Protein AF-A0A7L1NWR3-F1 (afdb_monomer_lite)

Foldseek 3Di:
DAADKAWPVVCVPDPDNLQWDWLDDPPPGIIIGGPPPPDDPVSPQAAALPFQKDWDFDDDPDDPSRDTDTDIDGPDDDDVPGGHHDHRDPVCLVPCLVPDFDDNPDPSGPGHD

InterPro domains:
  IPR001214 SET domain [PF00856] (2-89)
  IPR001214 SET domain [PS50280] (1-89)
  IPR001214 SET domain [SM00317] (1-95)
  IPR043550 Histone-lysine N-methyltransferase EHMT1/EHMT2 [PTHR46307] (1-113)
  IPR046341 SET domain superfamily [G3DSA:2.170.270.10] (1-113)
  IPR046341 SET domain superfamily [SSF82199] (1-110)

Organism: Rhinopomastus cyanomelas (NCBI:txid113115)

Secondary structure (DSSP, 8-state):
--EEEEEHHHHTT-S--TTEEE---TTS--EEEEEEEEE-GGGGPEE-SS-SEEEEEE-SS---TTSPEEEEEESS---TTPPPEE---HHHHHHHTTT-------TT-SS--

Radius of gyration: 14.72 Å; chains: 1; bounding box: 40×34×35 Å

pLDDT: mean 94.99, std 6.22, range [67.38, 98.81]

Structure (mmCIF, N/CA/C/O backbone):
data_AF-A0A7L1NWR3-F1
#
_entry.id   AF-A0A7L1NWR3-F1
#
loop_
_atom_site.group_PDB
_atom_site.id
_atom_site.type_symbol
_atom_site.label_atom_id
_atom_site.label_alt_id
_atom_site.label_comp_id
_atom_site.label_asym_id
_atom_site.label_entity_id
_atom_site.label_seq_id
_atom_site.pdbx_PDB_ins_code
_atom_site.Cartn_x
_atom_site.Cartn_y
_atom_site.Cartn_z
_atom_site.occupancy
_atom_site.B_iso_or_equiv
_atom_site.auth_seq_id
_atom_site.auth_comp_id
_atom_site.auth_asym_id
_atom_site.auth_atom_id
_atom_site.pdbx_PDB_model_num
ATOM 1 N N . TYR A 1 1 ? -3.320 -3.914 -5.971 1.00 96.50 1 TYR A N 1
ATOM 2 C CA . TYR A 1 1 ? -2.590 -2.700 -6.339 1.00 96.50 1 TYR A CA 1
ATOM 3 C C . TYR A 1 1 ? -2.146 -2.804 -7.788 1.00 96.50 1 TYR A C 1
ATOM 5 O O . TYR A 1 1 ? -1.543 -3.813 -8.137 1.00 96.50 1 TYR A O 1
ATOM 13 N N . VAL A 1 2 ? -2.531 -1.854 -8.645 1.00 98.31 2 VAL A N 1
ATOM 14 C CA . VAL A 1 2 ? -2.147 -1.827 -10.072 1.00 98.31 2 VAL A CA 1
ATOM 15 C C . VAL A 1 2 ? -1.545 -0.467 -10.394 1.00 98.31 2 VAL A C 1
ATOM 17 O O . VAL A 1 2 ? -2.147 0.544 -10.033 1.00 98.31 2 VAL A O 1
ATOM 20 N N . GLY A 1 3 ? -0.422 -0.476 -11.111 1.00 98.31 3 GLY A N 1
ATOM 21 C CA . GLY A 1 3 ? 0.257 0.708 -11.622 1.00 98.31 3 GLY A CA 1
ATOM 22 C C . GLY A 1 3 ? 1.421 0.359 -12.553 1.00 98.31 3 GLY A C 1
ATOM 23 O O . GLY A 1 3 ? 1.483 -0.760 -13.067 1.00 98.31 3 GLY A O 1
ATOM 24 N N . GLU A 1 4 ? 2.307 1.322 -12.779 1.00 98.25 4 GLU A N 1
ATOM 25 C CA . GLU A 1 4 ? 3.548 1.190 -13.548 1.00 98.25 4 GLU A CA 1
ATOM 26 C C . GLU A 1 4 ? 4.575 0.358 -12.759 1.00 98.25 4 GLU A C 1
ATOM 28 O O . GLU A 1 4 ? 4.807 0.615 -11.583 1.00 98.25 4 GLU A O 1
ATOM 33 N N . LEU A 1 5 ? 5.176 -0.663 -13.376 1.00 97.50 5 LEU A N 1
ATOM 34 C CA . LEU A 1 5 ? 6.260 -1.435 -12.755 1.00 97.50 5 LEU A CA 1
ATOM 35 C C . LEU A 1 5 ? 7.594 -0.734 -13.010 1.00 97.50 5 LEU A C 1
ATOM 37 O O . LEU A 1 5 ? 7.993 -0.599 -14.167 1.00 97.50 5 LEU A O 1
ATOM 41 N N . ILE A 1 6 ? 8.286 -0.348 -11.940 1.00 96.88 6 ILE A N 1
ATOM 42 C CA . ILE A 1 6 ? 9.578 0.348 -11.989 1.00 96.88 6 ILE A CA 1
ATOM 43 C C . ILE A 1 6 ? 10.600 -0.330 -11.068 1.00 96.88 6 ILE A C 1
ATOM 45 O O . ILE A 1 6 ? 10.232 -1.059 -10.145 1.00 96.88 6 ILE A O 1
ATOM 49 N N . SER A 1 7 ? 11.891 -0.133 -11.333 1.00 95.06 7 SER A N 1
ATOM 50 C CA . SER A 1 7 ? 12.960 -0.551 -10.418 1.00 95.06 7 SER A CA 1
ATOM 51 C C . SER A 1 7 ? 13.075 0.412 -9.234 1.00 95.06 7 SER A C 1
ATOM 53 O O . SER A 1 7 ? 12.672 1.567 -9.339 1.00 95.06 7 SER A O 1
ATOM 55 N N . ASP A 1 8 ? 13.689 -0.035 -8.138 1.00 91.25 8 ASP A N 1
ATOM 56 C CA . ASP A 1 8 ? 13.994 0.826 -6.980 1.00 91.25 8 ASP A CA 1
ATOM 57 C C . ASP A 1 8 ? 14.850 2.051 -7.381 1.00 91.25 8 ASP A C 1
ATOM 59 O O . ASP A 1 8 ? 14.548 3.177 -7.007 1.00 91.25 8 ASP A O 1
ATOM 63 N N . ALA A 1 9 ? 15.820 1.873 -8.291 1.00 92.81 9 ALA A N 1
ATOM 64 C CA . ALA A 1 9 ? 16.630 2.978 -8.819 1.00 92.81 9 ALA A CA 1
ATOM 65 C C . ALA A 1 9 ? 15.825 4.031 -9.612 1.00 92.81 9 ALA A C 1
ATOM 67 O O . ALA A 1 9 ? 16.196 5.202 -9.629 1.00 92.81 9 ALA A O 1
ATOM 68 N N . GLU A 1 10 ? 14.749 3.625 -10.295 1.00 95.81 10 GLU A N 1
ATOM 69 C CA . GLU A 1 10 ? 13.832 4.560 -10.964 1.00 95.81 10 GLU A CA 1
ATOM 70 C C . GLU A 1 10 ? 12.882 5.214 -9.951 1.00 95.81 10 GLU A C 1
ATOM 72 O O . GLU A 1 10 ? 12.540 6.384 -10.097 1.00 95.81 10 GLU A O 1
ATOM 77 N N . ALA A 1 11 ? 12.477 4.488 -8.904 1.00 94.75 11 ALA A N 1
ATOM 78 C CA . ALA A 1 11 ? 11.654 5.035 -7.830 1.00 94.75 11 ALA A CA 1
ATOM 79 C C . ALA A 1 11 ? 12.379 6.165 -7.076 1.00 94.75 11 ALA A C 1
ATOM 81 O O . ALA A 1 11 ? 11.775 7.204 -6.819 1.00 94.75 11 ALA A O 1
ATOM 82 N N . ASP A 1 12 ? 13.681 6.011 -6.813 1.00 92.69 12 ASP A N 1
ATOM 83 C CA . ASP A 1 12 ? 14.510 6.993 -6.098 1.00 92.69 12 ASP A CA 1
ATOM 84 C C . ASP A 1 12 ? 14.634 8.354 -6.804 1.00 92.69 12 ASP A C 1
ATOM 86 O O . ASP A 1 12 ? 14.903 9.371 -6.160 1.00 92.69 12 ASP A O 1
ATOM 90 N N . VAL A 1 13 ? 14.463 8.396 -8.130 1.00 96.12 13 VAL A N 1
ATOM 91 C CA . VAL A 1 13 ? 14.562 9.640 -8.915 1.00 96.12 13 VAL A CA 1
ATOM 92 C C . VAL A 1 13 ? 13.205 10.301 -9.170 1.00 96.12 13 VAL A C 1
ATOM 94 O O . VAL A 1 13 ? 13.155 11.392 -9.744 1.00 96.12 13 VAL A O 1
ATOM 97 N N . ARG A 1 14 ? 12.098 9.673 -8.755 1.00 94.38 14 ARG A N 1
ATOM 98 C CA . ARG A 1 14 ? 10.744 10.224 -8.907 1.00 9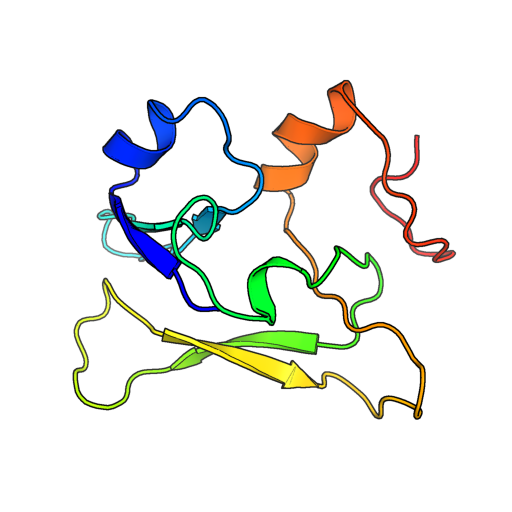4.38 14 ARG A CA 1
ATOM 99 C C . ARG A 1 14 ? 10.483 11.245 -7.799 1.00 94.38 14 ARG A C 1
ATOM 101 O O . ARG A 1 14 ? 10.662 10.964 -6.621 1.00 94.38 14 ARG A O 1
ATOM 108 N N . GLU A 1 15 ? 10.015 12.439 -8.169 1.00 92.44 15 GLU A N 1
ATOM 109 C CA . GLU A 1 15 ? 9.738 13.506 -7.190 1.00 92.44 15 GLU A CA 1
ATOM 110 C C . GLU A 1 15 ? 8.542 13.198 -6.270 1.00 92.44 15 GLU A C 1
ATOM 112 O O . GLU A 1 15 ? 8.505 13.668 -5.134 1.00 92.44 15 GLU A O 1
ATOM 117 N N . ASP A 1 16 ? 7.549 12.443 -6.757 1.00 93.12 16 ASP A N 1
ATOM 118 C CA . ASP A 1 16 ? 6.328 12.108 -6.014 1.00 93.12 16 ASP A CA 1
ATOM 119 C C . ASP A 1 16 ? 6.241 10.602 -5.749 1.00 93.12 16 ASP A C 1
ATOM 121 O O . ASP A 1 16 ? 5.773 9.820 -6.575 1.00 93.12 16 ASP A O 1
ATOM 125 N N . ASP A 1 17 ? 6.663 10.224 -4.550 1.00 94.50 17 ASP A N 1
ATOM 126 C CA . ASP A 1 17 ? 6.699 8.871 -3.995 1.00 94.50 17 ASP A CA 1
ATOM 127 C C . ASP A 1 17 ? 5.396 8.476 -3.265 1.00 94.50 17 ASP A C 1
ATOM 129 O O . ASP A 1 17 ? 5.309 7.420 -2.641 1.00 94.50 17 ASP A O 1
ATOM 133 N N . SER A 1 18 ? 4.341 9.299 -3.331 1.00 95.88 18 SER A N 1
ATOM 134 C CA . SER A 1 18 ? 3.122 9.099 -2.524 1.00 95.88 18 SER A CA 1
ATOM 135 C C . SER A 1 18 ? 2.258 7.906 -2.966 1.00 95.88 18 SER A C 1
ATOM 137 O O . SER A 1 18 ? 1.313 7.542 -2.267 1.00 95.88 18 SER A O 1
ATOM 139 N N . TYR A 1 19 ? 2.550 7.321 -4.132 1.00 97.56 19 TYR A N 1
ATOM 140 C CA . TYR A 1 19 ? 1.783 6.237 -4.760 1.00 97.56 19 TYR A CA 1
ATOM 141 C C . TYR A 1 19 ? 2.649 5.010 -5.080 1.00 97.56 19 TYR A C 1
ATOM 143 O O . TYR A 1 19 ? 2.321 4.246 -5.991 1.00 97.56 19 TYR A O 1
ATOM 151 N N . LEU A 1 20 ? 3.755 4.837 -4.355 1.00 97.25 20 LEU A N 1
ATOM 152 C CA . LEU A 1 20 ? 4.625 3.675 -4.490 1.00 97.25 20 LEU A CA 1
ATOM 153 C C . LEU A 1 20 ? 4.137 2.515 -3.618 1.00 97.25 20 LEU A C 1
ATOM 155 O O . LEU A 1 20 ? 3.677 2.702 -2.491 1.00 97.25 20 LEU A O 1
ATOM 159 N N . PHE A 1 21 ? 4.252 1.302 -4.153 1.00 96.75 21 PHE A N 1
ATOM 160 C CA . PHE A 1 21 ? 4.071 0.060 -3.414 1.00 96.75 21 PHE A CA 1
ATOM 161 C C . PHE A 1 21 ? 5.278 -0.850 -3.647 1.00 96.75 21 PHE A C 1
ATOM 163 O O . PHE A 1 21 ? 5.481 -1.334 -4.765 1.00 96.75 21 PHE A O 1
ATOM 170 N N . ASP A 1 22 ? 6.035 -1.124 -2.590 1.00 94.31 22 ASP A N 1
ATOM 171 C CA . ASP A 1 22 ? 7.262 -1.915 -2.666 1.00 94.31 22 ASP A CA 1
ATOM 172 C C . ASP A 1 22 ? 6.978 -3.409 -2.867 1.00 94.31 22 ASP A C 1
ATOM 174 O O . ASP A 1 22 ? 6.103 -4.007 -2.230 1.00 94.31 22 ASP A O 1
ATOM 178 N N . LEU A 1 23 ? 7.732 -4.038 -3.770 1.00 92.69 23 LEU A N 1
ATOM 179 C CA . LEU A 1 23 ? 7.681 -5.472 -4.050 1.00 92.69 23 LEU A CA 1
ATOM 180 C C . LEU A 1 23 ? 8.924 -6.179 -3.495 1.00 92.69 23 LEU A C 1
ATOM 182 O O . LEU A 1 23 ? 9.566 -6.937 -4.219 1.00 92.69 23 LEU A O 1
ATOM 186 N N . ASP A 1 24 ? 9.239 -5.981 -2.214 1.00 80.75 24 ASP A N 1
ATOM 187 C CA . ASP A 1 24 ? 10.423 -6.545 -1.545 1.00 80.75 24 ASP A CA 1
ATOM 188 C C . ASP A 1 24 ? 10.680 -8.008 -1.910 1.00 80.75 24 ASP A C 1
ATOM 190 O O . ASP A 1 24 ? 9.881 -8.893 -1.591 1.00 80.75 24 ASP A O 1
ATOM 194 N N . ASN A 1 25 ? 11.793 -8.311 -2.571 1.00 75.75 25 ASN A N 1
ATOM 195 C CA . ASN A 1 25 ? 12.182 -9.685 -2.871 1.00 75.75 25 ASN A CA 1
ATOM 196 C C . ASN A 1 25 ? 13.424 -10.081 -2.063 1.00 75.75 25 ASN A C 1
ATOM 198 O O . ASN A 1 25 ? 14.300 -9.263 -1.801 1.00 75.75 25 ASN A O 1
ATOM 202 N N . LYS A 1 26 ? 13.511 -11.355 -1.663 1.00 67.38 26 LYS A N 1
ATOM 203 C CA . LYS A 1 26 ? 14.619 -11.861 -0.832 1.00 67.38 26 LYS A CA 1
ATOM 204 C C . LYS A 1 26 ? 15.955 -11.926 -1.581 1.00 67.38 26 LYS A C 1
ATOM 206 O O . LYS A 1 26 ? 16.996 -12.001 -0.939 1.00 67.38 26 LYS A O 1
ATOM 211 N N . ASP A 1 27 ? 15.913 -11.870 -2.911 1.00 67.81 27 ASP A N 1
ATOM 212 C CA . ASP A 1 27 ? 17.063 -12.091 -3.794 1.00 67.81 27 ASP A CA 1
ATOM 213 C C . ASP A 1 27 ? 17.772 -10.792 -4.232 1.00 67.81 27 ASP A C 1
ATOM 215 O O . ASP A 1 27 ? 18.605 -10.809 -5.133 1.00 67.81 27 ASP A O 1
ATOM 219 N N . GLY A 1 28 ? 17.463 -9.657 -3.594 1.00 68.56 28 GLY A N 1
ATOM 220 C CA . GLY A 1 28 ? 18.211 -8.400 -3.732 1.00 68.56 28 GLY A CA 1
ATOM 221 C C . GLY A 1 28 ? 17.760 -7.464 -4.858 1.00 68.56 28 GLY A C 1
ATOM 222 O O . GLY A 1 28 ? 17.958 -6.260 -4.733 1.00 68.56 28 GLY A O 1
ATOM 223 N N . GLU A 1 29 ? 17.109 -7.958 -5.916 1.00 76.56 29 GLU A N 1
ATOM 224 C CA . GLU A 1 29 ? 16.439 -7.086 -6.896 1.00 76.56 29 GLU A CA 1
ATOM 225 C C . GLU A 1 29 ? 15.075 -6.631 -6.357 1.00 76.56 29 GLU A C 1
ATOM 227 O O . GLU A 1 29 ? 14.151 -7.441 -6.225 1.00 76.56 29 GLU A O 1
ATOM 232 N N . VAL A 1 30 ? 14.954 -5.335 -6.055 1.00 87.31 30 VAL A N 1
ATOM 233 C CA . VAL A 1 30 ? 13.722 -4.706 -5.562 1.00 87.31 30 VAL A CA 1
ATOM 234 C C . VAL A 1 30 ? 13.059 -3.913 -6.688 1.00 87.31 30 VAL A C 1
ATOM 236 O O . VAL A 1 30 ? 13.698 -3.156 -7.422 1.00 87.31 30 VAL A O 1
ATOM 239 N N . TYR A 1 31 ? 11.754 -4.117 -6.824 1.00 94.44 31 TYR A N 1
ATOM 240 C CA . TYR A 1 31 ? 10.890 -3.398 -7.752 1.00 94.44 31 TYR A CA 1
ATOM 241 C C . TYR A 1 31 ? 9.751 -2.750 -6.976 1.00 94.44 31 TYR A C 1
ATOM 243 O O . TYR A 1 31 ? 9.389 -3.214 -5.895 1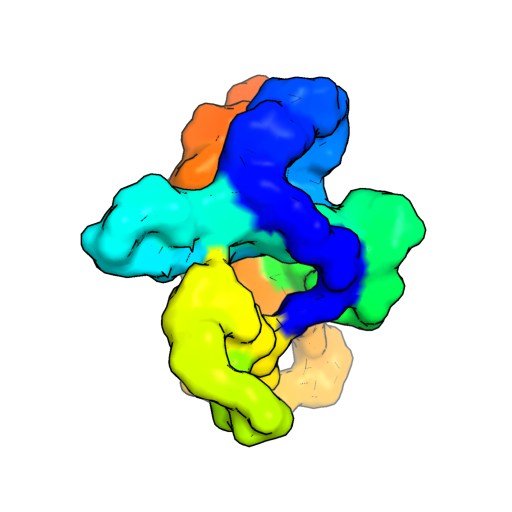.00 94.44 31 TYR A O 1
ATOM 251 N N . CYS A 1 32 ? 9.137 -1.732 -7.565 1.00 95.12 32 CYS A N 1
ATOM 252 C CA . CYS A 1 32 ? 7.971 -1.058 -7.012 1.00 95.12 32 CYS A CA 1
ATOM 253 C C . CYS A 1 32 ? 6.862 -0.973 -8.062 1.00 95.12 32 CYS A C 1
ATOM 255 O O . CYS A 1 32 ? 7.103 -0.979 -9.273 1.00 95.12 32 CYS A O 1
ATOM 257 N N . ILE A 1 33 ? 5.623 -0.887 -7.584 1.00 97.94 33 ILE A N 1
ATOM 258 C CA . ILE A 1 33 ? 4.481 -0.476 -8.398 1.00 97.94 33 ILE A CA 1
ATOM 259 C C . ILE A 1 33 ? 4.229 1.006 -8.121 1.00 97.94 33 ILE A C 1
ATOM 261 O O . ILE A 1 33 ? 3.843 1.353 -7.009 1.00 97.94 33 ILE A O 1
ATOM 265 N N . ASP A 1 34 ? 4.394 1.856 -9.130 1.00 98.31 34 ASP A N 1
ATOM 266 C CA . ASP A 1 34 ? 4.079 3.284 -9.085 1.00 98.31 34 ASP A CA 1
ATOM 267 C C . ASP A 1 34 ? 2.691 3.545 -9.687 1.00 98.31 34 ASP A C 1
ATOM 269 O O . ASP A 1 34 ? 2.459 3.373 -10.885 1.00 98.31 34 ASP A O 1
ATOM 273 N N . ALA A 1 35 ? 1.738 3.967 -8.853 1.00 98.38 35 ALA A N 1
ATOM 274 C CA . ALA A 1 35 ? 0.386 4.310 -9.286 1.00 98.38 35 ALA A CA 1
ATOM 275 C C . ALA A 1 35 ? 0.161 5.820 -9.522 1.00 98.38 35 ALA A C 1
ATOM 277 O O . ALA A 1 35 ? -0.992 6.272 -9.629 1.00 98.38 35 ALA A O 1
ATOM 278 N N . ARG A 1 36 ? 1.226 6.633 -9.593 1.00 97.69 36 ARG A N 1
ATOM 279 C CA . ARG A 1 36 ? 1.135 8.094 -9.712 1.00 97.69 36 ARG A CA 1
ATOM 280 C C . ARG A 1 36 ? 0.519 8.548 -11.029 1.00 97.69 36 ARG A C 1
ATOM 282 O O . ARG A 1 36 ? -0.374 9.403 -11.005 1.00 97.69 36 ARG A O 1
ATOM 289 N N . TYR A 1 37 ? 0.999 8.002 -12.144 1.00 97.38 37 TYR A N 1
ATOM 290 C CA . TYR A 1 37 ? 0.563 8.360 -13.500 1.00 97.38 37 TYR A CA 1
ATOM 291 C C . TYR A 1 37 ? -0.396 7.329 -14.093 1.00 97.38 37 TYR A C 1
ATOM 293 O O . TYR A 1 37 ? -1.401 7.695 -14.700 1.00 97.38 37 TYR A O 1
ATOM 301 N N . TYR A 1 38 ? -0.125 6.046 -13.855 1.00 98.19 38 TYR A N 1
ATOM 302 C CA . TYR A 1 38 ? -0.953 4.935 -14.306 1.00 98.19 38 TYR A CA 1
ATOM 303 C C . TYR A 1 38 ? -1.336 4.096 -13.100 1.00 98.19 38 TYR A C 1
ATOM 305 O O . TYR A 1 38 ? -0.468 3.564 -12.428 1.00 98.19 38 TYR A O 1
A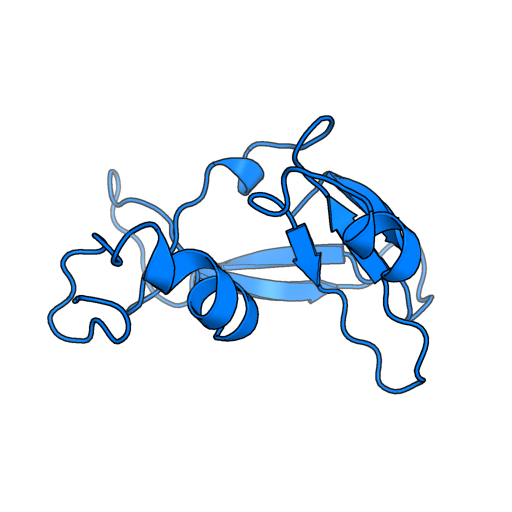TOM 313 N N . GLY A 1 39 ? -2.629 3.955 -12.818 1.00 98.12 39 GLY A N 1
ATOM 314 C CA . GLY A 1 39 ? -3.096 3.145 -11.699 1.00 98.12 39 GLY A CA 1
ATOM 315 C C . GLY A 1 39 ? -4.591 2.877 -11.760 1.00 98.12 39 GLY A C 1
ATOM 316 O O . GLY A 1 39 ? -5.319 3.521 -12.516 1.00 98.12 39 GLY A O 1
ATOM 317 N N . ASN A 1 40 ? -5.061 1.910 -10.974 1.00 98.25 40 ASN A N 1
ATOM 318 C CA . ASN A 1 40 ? -6.493 1.629 -10.846 1.00 98.25 40 ASN A CA 1
ATOM 319 C C . ASN A 1 40 ? -7.071 2.227 -9.550 1.00 98.25 40 ASN A C 1
ATOM 321 O O . ASN A 1 40 ? -6.401 2.979 -8.849 1.00 98.25 40 ASN A O 1
ATOM 325 N N . VAL A 1 41 ? -8.309 1.855 -9.202 1.00 98.50 41 VAL A N 1
ATOM 326 C CA . VAL A 1 41 ? -9.006 2.321 -7.988 1.00 98.50 41 VAL A CA 1
ATOM 327 C C . VAL A 1 41 ? -8.190 2.171 -6.696 1.00 98.50 41 VAL A C 1
ATOM 329 O O . VAL A 1 41 ? -8.365 2.965 -5.778 1.00 98.50 41 VAL A O 1
ATOM 332 N N . SER A 1 42 ? -7.259 1.212 -6.613 1.00 98.50 42 SER A N 1
ATOM 333 C CA . SER A 1 42 ? -6.496 0.997 -5.383 1.00 98.50 42 SER A CA 1
ATOM 334 C C . SER A 1 42 ? -5.568 2.151 -5.019 1.00 98.50 42 SER A C 1
ATOM 336 O O . SER A 1 42 ? -5.180 2.251 -3.863 1.00 98.50 42 SER A O 1
ATOM 338 N N . ARG A 1 43 ? -5.215 3.016 -5.977 1.00 98.38 43 ARG A N 1
ATOM 339 C CA . ARG A 1 43 ? -4.364 4.191 -5.733 1.00 98.38 43 ARG A CA 1
ATOM 340 C C . ARG A 1 43 ? -5.001 5.225 -4.797 1.00 98.38 43 ARG A C 1
ATOM 342 O O . ARG A 1 43 ? -4.318 6.129 -4.346 1.00 98.38 43 ARG A O 1
ATOM 349 N N . PHE A 1 44 ? -6.313 5.131 -4.577 1.00 98.56 44 PHE A N 1
ATOM 350 C CA . PHE A 1 44 ? -7.085 6.052 -3.740 1.00 98.56 44 PHE A CA 1
ATOM 351 C C . PHE A 1 44 ? -7.398 5.486 -2.349 1.00 98.56 44 PHE A C 1
ATOM 353 O O . PHE A 1 44 ? -8.068 6.149 -1.566 1.00 98.56 44 PHE A O 1
ATOM 360 N N . ILE A 1 45 ? -6.982 4.251 -2.058 1.00 98.69 45 ILE A N 1
ATOM 361 C CA . ILE A 1 45 ? -7.210 3.625 -0.753 1.00 98.69 45 ILE A CA 1
ATOM 362 C C . ILE A 1 45 ? -6.244 4.255 0.241 1.00 98.69 45 ILE A C 1
ATOM 364 O O . ILE A 1 45 ? -5.044 4.148 0.026 1.00 98.69 45 ILE A O 1
ATOM 368 N N . ASN A 1 46 ? -6.767 4.862 1.307 1.00 98.56 46 ASN A N 1
ATOM 369 C CA . ASN A 1 46 ? -5.980 5.551 2.324 1.00 98.56 46 ASN A CA 1
ATOM 370 C C . ASN A 1 46 ? -5.281 4.596 3.304 1.00 98.56 46 ASN A C 1
ATOM 372 O O . ASN A 1 46 ? -5.588 3.402 3.403 1.00 98.56 46 ASN A O 1
ATOM 376 N N . HIS A 1 47 ? -4.361 5.164 4.082 1.00 98.50 47 HIS A N 1
ATOM 377 C CA . HIS A 1 47 ? -3.762 4.491 5.224 1.00 98.50 47 HIS A CA 1
ATOM 378 C C . HIS A 1 47 ? -4.745 4.385 6.398 1.00 98.50 47 HIS A C 1
ATOM 380 O O . HIS A 1 47 ? -5.378 5.372 6.777 1.00 98.50 47 HIS A O 1
ATOM 386 N N . LEU A 1 48 ? -4.772 3.225 7.056 1.00 98.50 48 LEU A N 1
ATOM 387 C CA . LEU A 1 48 ? -5.377 3.046 8.377 1.00 98.50 48 LEU A CA 1
ATOM 388 C C . LEU A 1 48 ? -4.403 2.304 9.305 1.00 98.50 48 LEU A C 1
ATOM 390 O O . LEU A 1 48 ? -3.943 1.219 8.959 1.00 98.50 48 LEU A O 1
ATOM 394 N N . CYS A 1 49 ? -4.157 2.833 10.513 1.00 98.12 49 CYS A N 1
ATOM 395 C CA . CYS A 1 49 ? -3.354 2.134 11.531 1.00 98.12 49 CYS A CA 1
ATOM 396 C C . CYS A 1 49 ? -4.063 0.894 12.116 1.00 98.12 49 CYS A C 1
ATOM 398 O O . CYS A 1 49 ? -3.404 0.017 12.669 1.00 98.12 49 CYS A O 1
ATOM 400 N N . ASP A 1 50 ? -5.397 0.826 12.012 1.00 97.75 50 ASP A N 1
ATOM 401 C CA . ASP A 1 50 ? -6.204 -0.375 12.293 1.00 97.75 50 ASP A CA 1
ATOM 402 C C . ASP A 1 50 ? -6.913 -0.816 10.992 1.00 97.75 50 ASP A C 1
ATOM 404 O O . ASP A 1 50 ? -8.088 -0.496 10.775 1.00 97.75 50 ASP A O 1
ATOM 408 N N . PRO A 1 51 ? -6.172 -1.441 10.056 1.00 98.31 51 PRO A N 1
ATOM 409 C CA . PRO A 1 51 ? -6.623 -1.648 8.686 1.00 98.31 51 PRO A CA 1
ATOM 410 C C . PRO A 1 51 ? -7.695 -2.733 8.563 1.00 98.31 51 PRO A C 1
ATOM 412 O O . PRO A 1 51 ? -7.683 -3.755 9.255 1.00 98.31 51 PRO A O 1
ATOM 415 N N . ASN A 1 52 ? -8.606 -2.546 7.607 1.00 98.62 52 ASN A N 1
ATOM 416 C CA . ASN A 1 52 ? -9.659 -3.515 7.286 1.00 98.62 52 ASN A CA 1
ATOM 417 C C . ASN A 1 52 ? -9.378 -4.330 6.017 1.00 98.62 52 ASN A C 1
ATOM 419 O O . ASN A 1 52 ? -10.106 -5.285 5.734 1.00 98.62 52 ASN A O 1
ATOM 423 N N . ILE A 1 53 ? -8.302 -4.009 5.295 1.00 98.81 53 ILE A N 1
ATOM 424 C CA . ILE A 1 53 ? -7.780 -4.797 4.181 1.00 98.81 53 ILE A CA 1
ATOM 425 C C . ILE A 1 53 ? -6.273 -5.040 4.330 1.00 98.81 53 ILE A C 1
ATOM 427 O O . ILE A 1 53 ? -5.549 -4.234 4.910 1.00 98.81 53 ILE A O 1
ATOM 431 N N . ILE A 1 54 ? -5.800 -6.156 3.781 1.00 98.44 54 ILE A N 1
ATOM 432 C CA . ILE A 1 54 ? -4.391 -6.561 3.785 1.00 98.44 54 ILE A CA 1
ATOM 433 C C . ILE A 1 54 ? -3.898 -6.838 2.359 1.00 98.44 54 ILE A C 1
ATOM 435 O O . ILE A 1 54 ? -4.633 -7.446 1.570 1.00 98.44 54 ILE A O 1
ATOM 439 N N . PRO A 1 55 ? -2.676 -6.407 2.002 1.00 97.94 55 PRO A N 1
ATOM 440 C CA . PRO A 1 55 ? -2.051 -6.774 0.741 1.00 97.94 55 PRO A CA 1
ATOM 441 C C . PRO A 1 55 ? -1.511 -8.209 0.795 1.00 97.94 55 PRO A C 1
ATOM 443 O O . PRO A 1 55 ? -0.867 -8.622 1.756 1.00 97.94 55 PRO A O 1
ATOM 446 N N . VAL A 1 56 ? -1.743 -8.969 -0.271 1.00 97.19 56 VAL A N 1
ATOM 447 C CA . VAL A 1 56 ? -1.261 -10.340 -0.452 1.00 97.19 56 VAL A CA 1
ATOM 448 C C . VAL A 1 56 ? -0.573 -10.445 -1.808 1.00 97.19 56 VAL A C 1
ATOM 450 O O . VAL A 1 56 ? -1.098 -9.979 -2.823 1.00 97.19 56 VAL A O 1
ATOM 453 N N . ARG A 1 57 ? 0.604 -11.075 -1.828 1.00 95.88 57 ARG A N 1
ATOM 454 C CA . ARG A 1 57 ? 1.370 -11.351 -3.050 1.00 95.88 57 ARG A CA 1
ATOM 455 C C . ARG A 1 57 ? 0.773 -12.565 -3.755 1.00 95.88 57 ARG A C 1
ATOM 457 O O . ARG A 1 57 ? 0.624 -13.621 -3.145 1.00 95.88 57 ARG A O 1
ATOM 464 N N . VAL A 1 58 ? 0.433 -12.414 -5.030 1.00 96.62 58 VAL A N 1
ATOM 465 C CA . VAL A 1 58 ? -0.219 -13.454 -5.833 1.00 96.62 58 VAL A CA 1
ATOM 466 C C . VAL A 1 58 ? 0.495 -13.610 -7.171 1.00 96.62 58 VAL A C 1
ATOM 468 O O . VAL A 1 58 ? 0.825 -12.630 -7.839 1.00 96.62 58 VAL A O 1
ATOM 471 N N . PHE A 1 59 ? 0.675 -14.861 -7.583 1.00 96.19 59 PHE A N 1
ATOM 472 C CA . PHE A 1 59 ? 1.175 -15.248 -8.898 1.00 96.19 59 PHE A CA 1
ATOM 473 C C . PHE A 1 59 ? 0.032 -15.874 -9.694 1.00 96.19 59 PHE A C 1
ATOM 475 O O . PHE A 1 59 ? -0.757 -16.645 -9.151 1.00 96.19 59 PHE A O 1
ATOM 482 N N . LEU A 1 60 ? -0.095 -15.495 -10.965 1.00 94.06 60 LEU A N 1
ATOM 483 C CA . LEU A 1 60 ? -1.191 -15.936 -11.831 1.00 94.06 60 LEU A CA 1
ATOM 484 C C . LEU A 1 60 ? -0.623 -16.514 -13.128 1.00 94.06 60 LEU A C 1
ATOM 486 O O . LEU A 1 60 ? -0.272 -17.685 -13.180 1.00 94.06 60 LEU A O 1
ATOM 490 N N . LEU A 1 61 ? -0.498 -15.684 -14.166 1.00 95.38 61 LEU A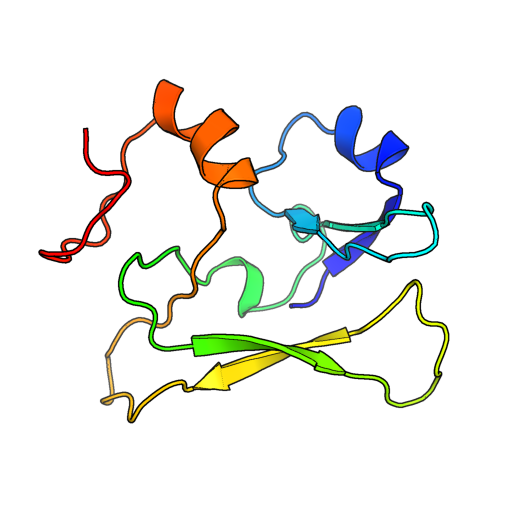 N 1
ATOM 491 C CA . LEU A 1 61 ? -0.045 -16.107 -15.497 1.00 95.38 61 LEU A CA 1
ATOM 492 C C . LEU A 1 61 ? 1.462 -16.399 -15.567 1.00 95.38 61 LEU A C 1
ATOM 494 O O . LEU A 1 61 ? 1.912 -17.073 -16.485 1.00 95.38 61 LEU A O 1
ATOM 498 N N . HIS A 1 62 ? 2.235 -15.884 -14.612 1.00 94.62 62 HIS A N 1
ATOM 499 C CA . HIS A 1 62 ? 3.666 -16.131 -14.466 1.00 94.62 62 HIS A CA 1
ATOM 500 C C . HIS A 1 62 ? 4.013 -16.311 -12.984 1.00 94.62 62 HIS A C 1
ATOM 502 O O . HIS A 1 62 ? 3.233 -15.939 -12.104 1.00 94.62 62 HIS A O 1
ATOM 508 N N . GLN A 1 63 ? 5.202 -16.862 -12.732 1.00 94.44 63 GLN A N 1
ATOM 509 C CA . GLN A 1 63 ? 5.746 -17.135 -11.395 1.00 94.44 63 GLN A CA 1
ATOM 510 C C . GLN A 1 63 ? 7.124 -16.486 -11.175 1.00 94.44 63 GLN A C 1
ATOM 512 O O . GLN A 1 63 ? 7.882 -16.917 -10.314 1.00 94.44 63 GLN A O 1
ATOM 517 N N . ASP A 1 64 ? 7.466 -15.459 -11.959 1.00 92.88 64 ASP A N 1
ATOM 518 C CA . ASP A 1 64 ? 8.650 -14.632 -11.689 1.00 92.88 64 ASP A CA 1
ATOM 519 C C . ASP A 1 64 ? 8.494 -13.927 -10.333 1.00 92.88 64 ASP A C 1
ATOM 521 O O . ASP A 1 64 ? 7.669 -13.021 -10.195 1.00 92.88 64 ASP A O 1
ATOM 525 N N . LEU A 1 65 ? 9.277 -14.369 -9.344 1.00 91.62 65 LEU A N 1
ATOM 526 C CA . LEU A 1 65 ? 9.200 -13.933 -7.948 1.00 91.62 65 LEU A CA 1
ATOM 527 C C . LEU A 1 65 ? 9.493 -12.443 -7.755 1.00 91.62 65 LEU A C 1
ATOM 529 O O . LEU A 1 65 ? 9.096 -11.881 -6.735 1.00 91.62 65 LEU A O 1
ATOM 533 N N . ARG A 1 66 ? 10.131 -11.800 -8.738 1.00 92.00 66 ARG A N 1
ATOM 534 C CA . ARG A 1 66 ? 10.410 -10.359 -8.731 1.00 92.00 66 ARG A CA 1
ATOM 535 C C . ARG A 1 66 ? 9.158 -9.519 -8.968 1.00 92.00 66 ARG A C 1
ATOM 537 O O . ARG A 1 66 ? 9.100 -8.377 -8.529 1.00 92.00 66 ARG A O 1
ATOM 544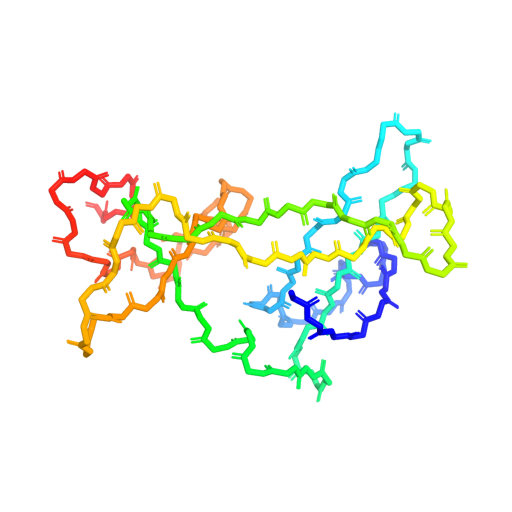 N N . PHE A 1 67 ? 8.133 -10.085 -9.615 1.00 93.94 67 PHE A N 1
ATOM 545 C CA . PHE A 1 67 ? 6.943 -9.347 -10.057 1.00 93.94 67 PHE A CA 1
ATOM 546 C C . PHE A 1 67 ? 5.623 -9.919 -9.511 1.00 93.94 67 PHE A C 1
ATOM 548 O O . PHE A 1 67 ? 4.703 -10.215 -10.277 1.00 93.94 67 PHE A O 1
ATOM 555 N N . PRO A 1 68 ? 5.464 -10.098 -8.190 1.00 95.31 68 PRO A N 1
ATOM 556 C CA . PRO A 1 68 ? 4.186 -10.529 -7.646 1.00 95.31 68 PRO A CA 1
ATOM 557 C C . PRO A 1 68 ? 3.112 -9.470 -7.893 1.00 95.31 68 PRO A C 1
ATOM 559 O O . PRO A 1 68 ? 3.342 -8.270 -7.752 1.00 95.31 68 PRO A O 1
ATOM 562 N N . ARG A 1 69 ? 1.887 -9.916 -8.177 1.00 96.56 69 ARG A N 1
ATOM 563 C CA . ARG A 1 69 ? 0.727 -9.023 -8.184 1.00 96.56 69 ARG A CA 1
ATOM 564 C C . ARG A 1 69 ? 0.252 -8.809 -6.754 1.00 96.56 69 ARG A C 1
ATOM 566 O O . ARG A 1 69 ? 0.178 -9.757 -5.977 1.00 96.56 69 ARG A O 1
ATOM 573 N N . ILE A 1 70 ? -0.139 -7.581 -6.427 1.00 97.88 70 ILE A N 1
ATOM 574 C CA . ILE A 1 70 ? -0.690 -7.254 -5.110 1.00 97.88 70 ILE A CA 1
ATOM 575 C C . ILE A 1 70 ? -2.214 -7.331 -5.162 1.00 97.88 70 ILE A C 1
ATOM 577 O O . ILE A 1 70 ? -2.862 -6.556 -5.872 1.00 97.88 70 ILE A O 1
ATOM 581 N N . ALA A 1 71 ? -2.794 -8.248 -4.398 1.00 98.19 71 ALA A N 1
ATOM 582 C CA . ALA A 1 71 ? -4.234 -8.371 -4.200 1.00 98.19 71 ALA A CA 1
ATOM 583 C C . ALA A 1 71 ? -4.606 -7.900 -2.791 1.00 98.19 71 ALA A C 1
ATOM 585 O O . ALA A 1 71 ? -3.912 -8.226 -1.835 1.00 98.19 71 ALA A O 1
ATOM 586 N N . PHE A 1 72 ? -5.696 -7.144 -2.659 1.00 98.75 72 PHE A N 1
ATOM 587 C CA . PHE A 1 72 ? -6.222 -6.761 -1.350 1.00 98.75 72 PHE A CA 1
ATOM 588 C C . PHE A 1 72 ? -7.347 -7.704 -0.940 1.00 98.75 72 PHE A C 1
ATOM 590 O O . PHE A 1 72 ? -8.264 -7.948 -1.724 1.00 98.75 72 PHE A O 1
ATOM 597 N N . PHE A 1 73 ? -7.285 -8.190 0.296 1.00 98.56 73 PHE A N 1
ATOM 598 C CA . PHE A 1 73 ? -8.330 -8.997 0.921 1.00 98.56 73 PHE A CA 1
ATOM 599 C C . PHE A 1 73 ? -8.779 -8.338 2.219 1.00 98.56 73 PHE A C 1
ATOM 601 O O . PHE A 1 73 ? -7.971 -7.720 2.905 1.00 98.56 73 PHE A O 1
ATOM 608 N N . SER A 1 74 ? -10.054 -8.472 2.573 1.00 98.62 74 SER A N 1
ATOM 609 C CA . SER A 1 74 ? -10.566 -7.958 3.843 1.00 98.62 74 SER A CA 1
ATOM 610 C C . SER A 1 74 ? -10.000 -8.756 5.022 1.00 98.62 74 SER A C 1
ATOM 612 O O . SER A 1 74 ? -10.114 -9.982 5.033 1.00 98.62 74 SER A O 1
ATOM 614 N N . SER A 1 75 ? -9.444 -8.080 6.029 1.00 97.94 75 SER A N 1
ATOM 615 C CA . SER A 1 75 ? -8.947 -8.702 7.270 1.00 97.94 75 SER A CA 1
ATOM 616 C C . SER A 1 75 ? -10.062 -9.001 8.279 1.00 97.94 75 SER A C 1
ATOM 618 O O . SER A 1 75 ? -9.883 -9.793 9.203 1.00 97.94 75 SER A O 1
ATOM 620 N N . ARG A 1 76 ? -11.226 -8.372 8.100 1.00 97.94 76 ARG A N 1
ATOM 621 C CA . ARG A 1 76 ? -12.438 -8.538 8.908 1.00 97.94 76 ARG A CA 1
ATOM 622 C C . ARG A 1 76 ? -13.677 -8.211 8.079 1.00 97.94 76 ARG A C 1
ATOM 624 O O . ARG A 1 76 ? -13.569 -7.729 6.957 1.00 97.94 76 ARG A O 1
ATOM 631 N N . HIS A 1 77 ? -14.863 -8.420 8.646 1.00 98.38 77 HIS A N 1
ATOM 632 C CA . HIS A 1 77 ? -16.101 -7.931 8.042 1.00 98.38 77 HIS A CA 1
ATOM 633 C C . HIS A 1 77 ? -16.077 -6.394 7.911 1.00 98.38 77 HIS A C 1
ATOM 635 O O . HIS A 1 77 ? -15.727 -5.695 8.868 1.00 98.38 77 HIS A O 1
ATOM 641 N N . ILE A 1 78 ? -16.480 -5.882 6.744 1.00 98.69 78 ILE A N 1
ATOM 642 C CA . ILE A 1 78 ? -16.512 -4.452 6.402 1.00 98.69 78 ILE A CA 1
ATOM 643 C C . ILE A 1 78 ? -17.967 -4.042 6.197 1.00 98.69 78 ILE A C 1
ATOM 645 O O . ILE A 1 78 ? -18.696 -4.684 5.438 1.00 98.69 78 ILE A O 1
ATOM 649 N N . ARG A 1 79 ? -18.422 -3.004 6.903 1.00 98.38 79 ARG A N 1
ATOM 650 C CA . ARG A 1 79 ? -19.810 -2.537 6.774 1.00 98.38 79 ARG A CA 1
ATOM 651 C C . ARG A 1 79 ? -20.001 -1.711 5.494 1.00 98.38 79 ARG A C 1
ATOM 653 O O . ARG A 1 79 ? -19.066 -1.045 5.056 1.00 98.38 79 ARG A O 1
ATOM 660 N N . PRO A 1 80 ? -21.214 -1.678 4.914 1.00 98.50 80 PRO A N 1
ATOM 661 C CA . PRO A 1 80 ? -21.522 -0.739 3.838 1.00 98.50 80 PRO A CA 1
ATOM 662 C C . PRO A 1 80 ? -21.241 0.709 4.262 1.00 98.50 80 PRO A C 1
ATOM 664 O O . PRO A 1 80 ? -21.653 1.126 5.344 1.00 98.50 80 PRO A O 1
ATOM 667 N N . GLY A 1 81 ? -20.539 1.459 3.410 1.00 98.06 81 GLY A N 1
ATOM 668 C CA . GLY A 1 81 ? -20.135 2.844 3.679 1.00 98.06 81 GLY A CA 1
ATOM 669 C C . GLY A 1 81 ? -18.888 2.999 4.556 1.00 98.06 81 GLY A C 1
ATOM 670 O O . GLY A 1 81 ? -18.460 4.124 4.785 1.00 98.06 81 GLY A O 1
ATOM 671 N N . GLU A 1 82 ? -18.293 1.904 5.037 1.00 98.31 82 GLU A N 1
ATOM 672 C CA . GLU A 1 82 ? -17.013 1.950 5.742 1.00 98.31 82 GLU A CA 1
ATOM 673 C C . GLU A 1 82 ? -15.860 2.176 4.753 1.00 98.31 82 GLU A C 1
ATOM 675 O O . GLU A 1 82 ? -15.779 1.511 3.718 1.00 98.31 82 GLU A O 1
ATOM 680 N N . GLU A 1 83 ? -14.967 3.113 5.070 1.00 98.50 83 GLU A N 1
ATOM 681 C CA . GLU A 1 83 ? -13.788 3.401 4.253 1.00 98.50 83 GLU A CA 1
ATOM 682 C C . GLU A 1 83 ? -12.809 2.220 4.265 1.00 98.50 83 GLU A C 1
ATOM 684 O O . GLU A 1 83 ? -12.541 1.627 5.311 1.00 98.50 83 GLU A O 1
ATOM 689 N N . LEU A 1 84 ? -12.267 1.875 3.096 1.00 98.75 84 LEU A N 1
ATOM 690 C CA . LEU A 1 84 ? -11.217 0.867 2.978 1.00 98.75 84 LEU A CA 1
ATOM 691 C C . LEU A 1 84 ? -9.857 1.490 3.279 1.00 98.75 84 LEU A C 1
ATOM 693 O O . LEU A 1 84 ? -9.542 2.556 2.754 1.00 98.75 84 LEU A O 1
ATOM 697 N N . GLY A 1 85 ? -9.022 0.773 4.026 1.00 98.75 85 GLY A N 1
ATOM 698 C CA . GLY A 1 85 ? -7.641 1.182 4.237 1.00 98.75 85 GLY A CA 1
ATOM 699 C C . GLY A 1 85 ? -6.728 0.050 4.679 1.00 98.75 85 GLY A C 1
ATOM 700 O O . GLY A 1 85 ? -7.154 -0.897 5.350 1.00 98.75 85 GLY A O 1
ATOM 701 N N . PHE A 1 86 ? -5.467 0.159 4.268 1.00 98.56 86 PHE A N 1
ATOM 702 C CA . PHE A 1 86 ? -4.390 -0.766 4.615 1.00 98.56 86 PHE A CA 1
ATOM 703 C C . PHE A 1 86 ? -3.271 -0.032 5.357 1.00 98.56 86 PHE A C 1
ATOM 705 O O . PHE A 1 86 ? -3.204 1.197 5.357 1.00 98.56 86 PHE A O 1
ATOM 712 N N . ASP A 1 87 ? -2.392 -0.792 5.999 1.00 98.06 87 ASP A N 1
ATOM 713 C CA . ASP A 1 87 ? -1.181 -0.233 6.589 1.00 98.06 87 ASP A CA 1
ATOM 714 C C . ASP A 1 87 ? -0.163 0.070 5.478 1.00 98.06 87 ASP A C 1
ATOM 716 O O . ASP A 1 87 ? 0.163 -0.808 4.682 1.00 98.06 87 ASP A O 1
ATOM 720 N N . TYR A 1 88 ? 0.322 1.311 5.417 1.00 97.69 88 TYR A N 1
ATOM 721 C CA . TYR A 1 88 ? 1.283 1.744 4.395 1.00 97.69 88 TYR A CA 1
ATOM 722 C C . TYR A 1 88 ? 2.712 1.321 4.756 1.00 97.69 88 TYR A C 1
ATOM 724 O O . TYR A 1 88 ? 3.592 1.359 3.901 1.00 97.69 88 TYR A O 1
ATOM 732 N N . GLY A 1 89 ? 2.934 0.891 6.001 1.00 96.00 89 GLY A N 1
ATOM 733 C CA . GLY A 1 89 ? 4.238 0.495 6.506 1.00 96.00 89 GLY A CA 1
ATOM 734 C C . GLY A 1 89 ? 5.106 1.674 6.939 1.00 96.00 89 GLY A C 1
ATOM 735 O O . GLY A 1 89 ? 4.859 2.838 6.607 1.00 96.00 89 GLY A O 1
ATOM 736 N N . ASP A 1 90 ? 6.153 1.344 7.692 1.00 94.69 90 ASP A N 1
ATOM 737 C CA . ASP A 1 90 ? 7.031 2.331 8.321 1.00 94.69 90 ASP A CA 1
ATOM 738 C C . ASP A 1 90 ? 7.823 3.147 7.289 1.00 94.69 90 ASP A C 1
ATOM 740 O O . ASP A 1 90 ? 7.936 4.354 7.459 1.00 94.69 90 ASP A O 1
ATOM 744 N N . ARG A 1 91 ? 8.253 2.560 6.155 1.00 92.69 91 ARG A N 1
ATOM 745 C CA . ARG A 1 91 ? 8.998 3.287 5.097 1.00 92.69 91 ARG A CA 1
ATOM 746 C C . ARG A 1 91 ? 8.246 4.532 4.613 1.00 92.69 91 ARG A C 1
ATOM 748 O O . ARG A 1 91 ? 8.850 5.590 4.447 1.00 92.69 91 ARG A O 1
ATOM 755 N N . PHE A 1 92 ? 6.927 4.432 4.426 1.00 95.69 92 PHE A N 1
ATOM 756 C CA . PHE A 1 92 ? 6.103 5.584 4.057 1.00 95.69 92 PHE A CA 1
ATOM 757 C C . PHE A 1 92 ? 6.101 6.638 5.169 1.00 95.69 92 PHE A C 1
ATOM 759 O O . PHE A 1 92 ? 6.312 7.823 4.911 1.00 95.69 92 PHE A O 1
ATOM 766 N N . TRP A 1 93 ? 5.867 6.224 6.415 1.00 96.62 93 TRP A N 1
ATOM 767 C CA . TRP A 1 93 ? 5.723 7.149 7.537 1.00 96.62 93 TRP A CA 1
ATOM 768 C C . TRP A 1 93 ? 7.047 7.765 7.992 1.00 96.62 93 TRP A C 1
ATOM 770 O O . TRP A 1 93 ? 7.049 8.937 8.364 1.00 96.62 93 TRP A O 1
ATOM 780 N N . ASP A 1 94 ? 8.172 7.070 7.864 1.00 95.50 94 ASP A N 1
ATOM 781 C CA . ASP A 1 94 ? 9.514 7.607 8.110 1.00 95.50 94 ASP A CA 1
ATOM 782 C C . ASP A 1 94 ? 9.811 8.806 7.193 1.00 95.50 94 ASP A C 1
ATOM 784 O O . ASP A 1 94 ? 10.432 9.789 7.606 1.00 95.50 94 ASP A O 1
ATOM 788 N N . ILE A 1 95 ? 9.302 8.775 5.956 1.00 94.06 95 ILE A N 1
ATOM 789 C CA . ILE A 1 95 ? 9.451 9.863 4.983 1.00 94.06 95 ILE A CA 1
ATOM 790 C C . ILE A 1 95 ? 8.356 10.921 5.152 1.00 94.06 95 ILE A C 1
ATOM 792 O O . ILE A 1 95 ? 8.640 12.117 5.063 1.00 94.06 95 ILE A O 1
ATOM 796 N N . LYS A 1 96 ? 7.097 10.521 5.360 1.00 96.00 96 LYS A N 1
ATOM 797 C CA . LYS A 1 96 ? 5.941 11.430 5.275 1.00 96.00 96 LYS A CA 1
ATOM 798 C C . LYS A 1 96 ? 5.552 12.100 6.589 1.00 96.00 96 LYS A C 1
ATOM 800 O O . LYS A 1 96 ? 5.006 13.202 6.547 1.00 96.00 96 LYS A O 1
ATOM 805 N N . SER A 1 97 ? 5.900 11.516 7.737 1.00 95.50 97 SER A N 1
ATOM 806 C CA . SER A 1 97 ? 5.563 12.053 9.069 1.00 95.50 97 SER A CA 1
ATOM 807 C C . SER A 1 97 ? 6.076 13.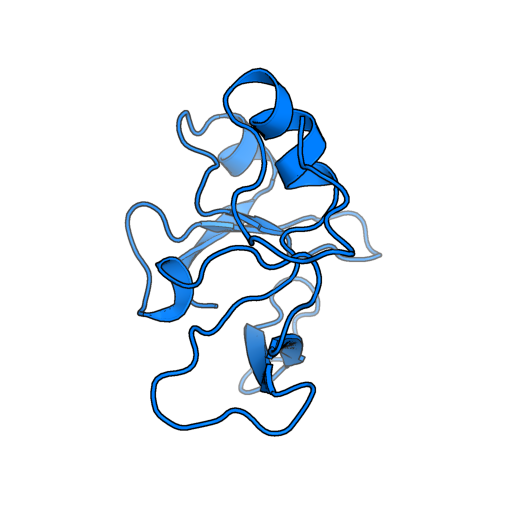477 9.311 1.00 95.50 97 SER A C 1
ATOM 809 O O . SER A 1 97 ? 5.415 14.261 9.988 1.00 95.50 97 SER A O 1
ATOM 811 N N . LYS A 1 98 ? 7.210 13.857 8.703 1.00 95.06 98 LYS A N 1
ATOM 812 C CA . LYS A 1 98 ? 7.746 15.233 8.749 1.00 95.06 98 LYS A CA 1
ATOM 813 C C . LYS A 1 98 ? 6.895 16.266 8.000 1.00 95.06 98 LYS A C 1
ATOM 815 O O . LYS A 1 98 ? 7.063 17.458 8.236 1.00 95.06 98 LYS A O 1
ATOM 820 N N . TYR A 1 99 ? 6.025 15.836 7.086 1.00 96.25 99 TYR A N 1
ATOM 821 C CA . TYR A 1 99 ? 5.178 16.723 6.283 1.00 96.25 99 TYR A CA 1
ATOM 822 C C . TYR A 1 99 ? 3.738 16.761 6.795 1.00 96.25 99 TYR A C 1
ATOM 824 O O . TYR A 1 99 ? 3.122 17.825 6.793 1.00 96.25 99 TYR A O 1
ATOM 832 N N . PHE A 1 100 ? 3.195 15.621 7.231 1.00 96.75 100 PHE A N 1
ATOM 833 C CA . PHE A 1 100 ? 1.853 15.537 7.801 1.00 96.75 100 PHE A CA 1
ATOM 834 C C . PHE A 1 100 ? 1.704 14.324 8.739 1.00 96.75 100 PHE A C 1
ATOM 836 O O . PHE A 1 100 ? 2.284 13.269 8.476 1.00 96.75 100 PHE A O 1
ATOM 843 N N . PRO A 1 101 ? 0.893 14.432 9.809 1.00 97.44 101 PRO A N 1
ATOM 844 C CA . PRO A 1 101 ? 0.573 13.304 10.679 1.00 97.44 101 PRO A CA 1
ATOM 845 C C . PRO A 1 101 ? -0.587 12.465 10.130 1.00 97.44 101 PRO A C 1
ATOM 847 O O . PRO A 1 101 ? -1.441 12.954 9.385 1.00 97.44 101 PRO A O 1
ATOM 850 N N . CYS A 1 102 ? -0.674 11.210 10.564 1.00 98.25 102 CYS A N 1
ATOM 851 C CA . CYS A 1 102 ? -1.793 10.329 10.245 1.00 98.25 102 CYS A CA 1
ATOM 852 C C . CYS A 1 102 ? -3.119 10.854 10.815 1.00 98.25 102 CYS A C 1
ATOM 854 O O . CYS A 1 102 ? -3.199 11.265 11.973 1.00 98.25 102 CYS A O 1
ATOM 856 N N . GLN A 1 103 ? -4.172 10.792 9.992 1.00 98.12 103 GLN A N 1
ATOM 857 C CA . GLN A 1 103 ? -5.531 11.250 10.310 1.00 98.12 103 GLN A CA 1
ATOM 858 C C . GLN A 1 103 ? -6.551 10.101 10.365 1.00 98.12 103 GLN A C 1
ATOM 860 O O . GLN A 1 103 ? -7.748 10.334 10.243 1.00 98.12 103 GLN A O 1
ATOM 865 N N . CYS A 1 104 ? -6.110 8.850 10.550 1.00 97.62 104 CYS A N 1
ATOM 866 C CA . CYS A 1 104 ? -7.018 7.694 10.522 1.00 97.62 104 CYS A CA 1
ATOM 867 C C . CYS A 1 104 ? -8.057 7.674 11.661 1.00 97.62 104 CYS A C 1
ATOM 869 O O . CYS A 1 104 ? -8.989 6.875 11.623 1.00 97.62 104 CYS A O 1
ATOM 871 N N . GLY A 1 105 ? -7.881 8.500 12.700 1.00 95.88 105 GLY A N 1
ATOM 872 C CA . GLY A 1 105 ? -8.813 8.625 13.826 1.00 95.88 105 GLY A CA 1
ATOM 873 C C . GLY A 1 105 ? -8.883 7.410 14.761 1.00 95.88 105 GLY A C 1
ATOM 874 O O . GLY A 1 105 ? -9.699 7.403 15.678 1.00 95.88 105 GLY A O 1
ATOM 875 N N . SER A 1 106 ? -8.052 6.384 14.553 1.00 96.81 106 SER A N 1
ATOM 876 C CA . SER A 1 106 ? -8.010 5.198 15.415 1.00 96.81 106 SER A CA 1
ATOM 877 C C . SER A 1 106 ? -7.350 5.502 16.762 1.00 96.81 106 SER A C 1
ATOM 879 O O . SER A 1 106 ? -6.302 6.141 16.811 1.00 96.81 106 SER A O 1
ATOM 881 N N . GLU A 1 107 ? -7.889 4.950 17.852 1.00 96.56 107 GLU A N 1
ATOM 882 C CA . GLU A 1 107 ? -7.244 4.971 19.179 1.00 96.56 107 GLU A CA 1
ATOM 883 C C . GLU A 1 107 ? -5.889 4.242 19.187 1.00 96.56 107 GLU A C 1
ATOM 885 O O . GLU A 1 107 ? -5.049 4.486 20.048 1.00 96.56 107 GLU A O 1
ATOM 890 N N . LYS A 1 108 ? -5.661 3.353 18.213 1.00 96.31 108 LYS A N 1
ATOM 891 C CA . LYS A 1 108 ? -4.403 2.620 18.015 1.00 96.31 108 LYS A CA 1
ATOM 892 C C . LYS A 1 108 ? -3.486 3.296 16.990 1.00 96.31 108 LYS A C 1
ATOM 894 O O . LYS A 1 108 ? -2.633 2.626 16.405 1.00 96.31 108 LYS A O 1
ATOM 899 N N . CYS A 1 109 ? -3.699 4.579 16.692 1.00 97.88 109 CYS A N 1
ATOM 900 C CA . CYS A 1 109 ? -2.862 5.304 15.743 1.00 97.88 109 CYS A CA 1
ATOM 901 C C . CYS A 1 109 ? -1.400 5.310 16.210 1.00 97.88 109 CYS A C 1
ATOM 903 O O . CYS A 1 109 ? -1.113 5.619 17.363 1.00 97.88 109 CYS A O 1
ATOM 905 N N . LYS A 1 110 ? -0.480 4.964 15.305 1.00 96.25 110 LYS A N 1
ATOM 906 C CA . LYS A 1 110 ? 0.970 4.932 15.574 1.00 96.25 110 LYS A CA 1
ATOM 907 C C . LYS A 1 110 ? 1.721 6.117 14.967 1.00 96.25 110 LYS A C 1
ATOM 909 O O . LYS A 1 110 ? 2.903 6.292 15.235 1.00 96.25 110 LYS A O 1
ATOM 914 N N . HIS A 1 111 ? 1.038 6.904 14.138 1.00 96.06 111 HIS A N 1
ATOM 915 C CA . HIS A 1 111 ? 1.633 7.969 13.329 1.00 96.06 111 HIS A CA 1
ATOM 916 C C . HIS A 1 111 ? 0.885 9.307 13.499 1.00 96.06 111 HIS A C 1
ATOM 918 O O . HIS A 1 111 ? 0.987 10.194 12.652 1.00 96.06 111 HIS A O 1
ATOM 924 N N . SER A 1 112 ? 0.073 9.440 14.556 1.00 84.75 112 SER A N 1
ATOM 925 C CA . SER A 1 112 ? -0.473 10.725 15.008 1.00 84.75 112 SER A CA 1
ATOM 926 C C . SER A 1 112 ? 0.634 11.510 15.710 1.00 84.75 112 SER A C 1
ATOM 928 O O . SER A 1 112 ? 1.427 10.894 16.416 1.00 84.75 112 SER A O 1
ATOM 930 N N . ALA A 1 113 ? 0.681 12.825 15.479 1.00 74.56 113 ALA A N 1
ATOM 931 C CA . ALA A 1 113 ? 1.707 13.742 15.990 1.00 74.56 113 ALA A CA 1
ATOM 932 C C . ALA A 1 113 ? 2.062 13.549 17.474 1.00 74.56 113 ALA A C 1
ATOM 934 O O . ALA A 1 113 ? 1.137 13.259 18.269 1.00 74.56 113 ALA A O 1
#

Sequence (113 aa):
YVGELISDAEADVREDDSYLFDLDNKDGEVYCIDARYYGNVSRFINHLCDPNIIPVRVFLLHQDLRFPRIAFFSSRHIRPGEELGFDYGDRFWDIKSKYFPCQCGSEKCKHSA